Protein AF-A0A0G2J2A4-F1 (afdb_monomer)

Secondary structure (DSSP, 8-state):
-----------------HHHHHHHHHEE----GGGGSSS--HHHHHHHHHHH--STTPEEPTT-EEEEES-GGG-EEEEESS-EEHHHHHHHHHHHHHTT-SS-EEETTEEEE-

Organism: NCBI:txid73230

Sequence (114 aa):
MKLSAVLPLTFALFAASPSAAYDTATRNCWGGGNCQLGGCQLKTLEIEVYKKGGNIFSKQKAGTQLACCGRGKKRLCAYTDRVMTTVEINGSLGALRERGCRRCGHYDGLTIKA

pLDDT: mean 82.68, std 17.59, range [39.72, 97.19]

Nearest PDB structures (foldseek):
 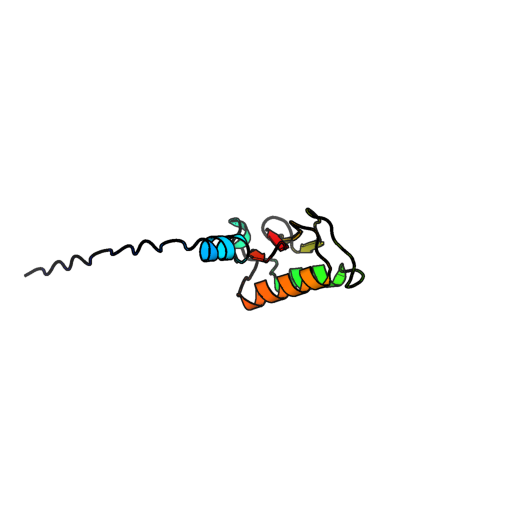 1a6x-assembly1_A  TM=5.740E-01  e=4.525E+00  Escherichia coli BL21(DE3)

InterPro domains:
  IPR011329 Killer toxin Kp4/SMK [SSF55221] (28-106)

Solvent-accessible surface area (backbone atoms only — not comparable to full-atom values): 6369 Å² total; per-residue (Å²): 138,86,85,82,81,80,77,82,83,76,77,74,78,73,78,74,47,70,67,54,52,46,42,57,69,39,51,37,57,56,66,62,77,43,40,78,50,74,68,48,36,35,74,59,38,49,54,45,32,57,74,63,49,69,59,60,78,45,71,45,52,52,70,38,73,65,32,67,33,66,60,77,74,24,21,30,36,36,32,26,69,37,74,39,33,42,54,57,50,51,51,34,53,48,51,42,48,76,75,62,32,58,45,17,20,29,31,84,45,40,38,29,49,79

Foldseek 3Di:
DDDDPPDDPPPPPPPCDVVNVCCPVAWWLDADPLLVDDADWLVNFLVQLVVQQDPQADKDAAQDWRGWDDDDSRIKTKGFRHTDGNVRQNVQSVSCVVVVRTAFTHHRRIGMYD

Radius of gyration: 18.6 Å; Cα contacts (8 Å, |Δi|>4): 201; chains: 1; bounding box: 50×57×35 Å

Mean predicted aligned error: 9.75 Å

Structure (mmCIF, N/CA/C/O backbone):
data_AF-A0A0G2J2A4-F1
#
_entry.id   AF-A0A0G2J2A4-F1
#
loop_
_atom_site.group_PDB
_atom_site.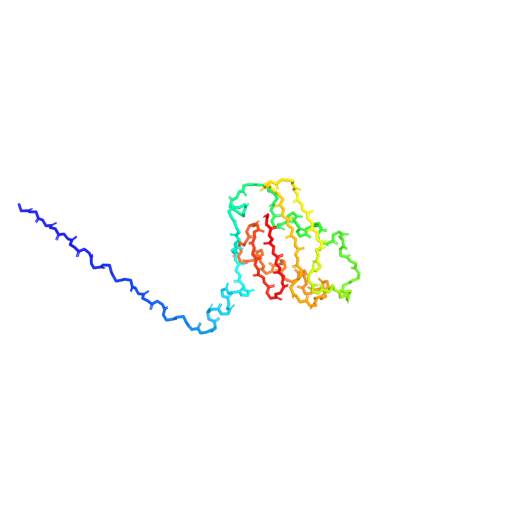id
_atom_site.type_symbol
_atom_site.label_atom_id
_atom_site.label_alt_id
_atom_site.label_comp_id
_atom_site.label_asym_id
_atom_site.label_entity_id
_atom_site.label_seq_id
_atom_site.pdbx_PDB_ins_code
_atom_site.Cartn_x
_atom_site.Cartn_y
_atom_site.Cartn_z
_atom_site.occupancy
_atom_site.B_iso_or_equiv
_atom_site.auth_seq_id
_atom_site.auth_comp_id
_atom_site.auth_asym_id
_atom_site.auth_atom_id
_atom_site.pdbx_PDB_model_num
ATOM 1 N N . MET A 1 1 ? -38.008 -40.565 -19.376 1.00 39.72 1 MET A N 1
ATOM 2 C CA . MET A 1 1 ? -36.642 -40.491 -19.937 1.00 39.72 1 MET A CA 1
ATOM 3 C C . MET A 1 1 ? -35.915 -39.354 -19.229 1.00 39.72 1 MET A C 1
ATOM 5 O O . MET A 1 1 ? -36.332 -38.215 -19.372 1.00 39.72 1 MET A O 1
ATOM 9 N N . LYS A 1 2 ? -34.943 -39.658 -18.360 1.00 42.69 2 LYS A N 1
ATOM 10 C CA . LYS A 1 2 ? -34.159 -38.657 -17.615 1.00 42.69 2 LYS A CA 1
ATOM 11 C C . LYS A 1 2 ? -32.826 -38.462 -18.342 1.00 42.69 2 LYS A C 1
ATOM 13 O O . LYS A 1 2 ? -32.016 -39.380 -18.369 1.00 42.69 2 LYS A O 1
ATOM 18 N N . LEU A 1 3 ? -32.639 -37.297 -18.955 1.00 47.28 3 LEU A N 1
ATOM 19 C CA . LEU A 1 3 ? -31.373 -36.864 -19.547 1.00 47.28 3 LEU A CA 1
ATOM 20 C C . LEU A 1 3 ? -30.492 -36.299 -18.428 1.00 47.28 3 LEU A C 1
ATOM 22 O O . LEU A 1 3 ? -30.639 -35.145 -18.034 1.00 47.28 3 LEU A O 1
ATOM 26 N N . SER A 1 4 ? -29.604 -37.130 -17.889 1.00 46.66 4 SER A N 1
ATOM 27 C CA . SER A 1 4 ? -28.520 -36.658 -17.027 1.00 46.66 4 SER A CA 1
ATOM 28 C C . SER A 1 4 ? -27.431 -36.051 -17.908 1.00 46.66 4 SER A C 1
ATOM 30 O O . SER A 1 4 ? -26.620 -36.769 -18.487 1.00 46.66 4 SER A O 1
ATOM 32 N N . ALA A 1 5 ? -27.424 -34.725 -18.026 1.00 53.75 5 ALA A N 1
ATOM 33 C CA . ALA A 1 5 ? -26.311 -33.985 -18.604 1.00 53.75 5 ALA A CA 1
ATOM 34 C C . ALA A 1 5 ? -25.187 -33.895 -17.562 1.00 53.75 5 ALA A C 1
ATOM 36 O O . ALA A 1 5 ? -25.229 -33.074 -16.648 1.00 53.75 5 ALA A O 1
ATOM 37 N N . VAL A 1 6 ? -24.190 -34.770 -17.676 1.00 55.19 6 VAL A N 1
ATOM 38 C CA . VAL A 1 6 ? -22.929 -34.630 -16.943 1.00 55.19 6 VAL A CA 1
ATOM 39 C C . VAL A 1 6 ? -22.095 -33.606 -17.711 1.00 55.19 6 VAL A C 1
ATOM 41 O O . VAL A 1 6 ? -21.506 -33.935 -18.738 1.00 55.19 6 VAL A O 1
ATOM 44 N N . LEU A 1 7 ? -22.094 -32.345 -17.266 1.00 52.00 7 LEU A N 1
ATOM 45 C CA . LEU A 1 7 ? -21.164 -31.353 -17.807 1.00 52.00 7 LEU A CA 1
ATOM 46 C C . LEU A 1 7 ? -19.731 -31.735 -17.398 1.00 52.00 7 LEU A C 1
ATOM 48 O O . LEU A 1 7 ? -19.476 -31.913 -16.203 1.00 52.00 7 LEU A O 1
ATOM 52 N N . PRO A 1 8 ? -18.779 -31.823 -18.341 1.00 48.50 8 PRO A N 1
ATOM 53 C CA . PRO A 1 8 ? -17.380 -31.994 -17.999 1.00 48.50 8 PRO A CA 1
ATOM 54 C C . PRO A 1 8 ? -16.855 -30.701 -17.361 1.00 48.50 8 PRO A C 1
ATOM 56 O O . PRO A 1 8 ? -16.773 -29.651 -17.997 1.00 48.50 8 PRO A O 1
ATOM 59 N N . LEU A 1 9 ? -16.487 -30.793 -16.082 1.00 51.00 9 LEU A N 1
ATOM 60 C CA . LEU A 1 9 ? -15.650 -29.828 -15.371 1.00 51.00 9 LEU A CA 1
ATOM 61 C C . LEU A 1 9 ? -14.247 -29.841 -15.990 1.00 51.00 9 LEU A C 1
ATOM 63 O O . LEU A 1 9 ? -13.328 -30.474 -15.474 1.00 51.00 9 LEU A O 1
ATOM 67 N N . THR A 1 10 ? -14.054 -29.145 -17.107 1.00 55.62 10 THR A N 1
ATOM 68 C CA . THR A 1 10 ? -12.705 -28.817 -17.570 1.00 55.62 10 THR A CA 1
ATOM 69 C C . THR A 1 10 ? -12.179 -27.676 -16.706 1.00 55.62 10 THR A C 1
ATOM 71 O O . THR A 1 10 ? -12.323 -26.500 -17.039 1.00 55.62 10 THR A O 1
ATOM 74 N N . PHE A 1 11 ? -11.581 -28.030 -15.567 1.00 46.25 11 PHE A N 1
ATOM 75 C CA . PHE A 1 11 ? -10.615 -27.172 -14.890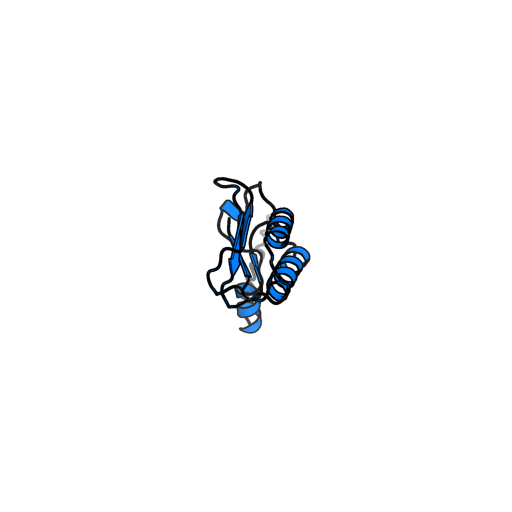 1.00 46.25 11 PHE A CA 1
ATOM 76 C C . PHE A 1 11 ? -9.443 -26.975 -15.852 1.00 46.25 11 PHE A C 1
ATOM 78 O O . PHE A 1 11 ? -8.530 -27.796 -15.927 1.00 46.25 11 PHE A O 1
ATOM 85 N N . ALA A 1 12 ? -9.493 -25.901 -16.635 1.00 50.84 12 ALA A N 1
ATOM 86 C CA . ALA A 1 12 ? -8.323 -25.416 -17.337 1.00 50.84 12 ALA A CA 1
ATOM 87 C C . ALA A 1 12 ? -7.287 -25.036 -16.269 1.00 50.84 12 ALA A C 1
ATOM 89 O O . ALA A 1 12 ? -7.421 -24.012 -15.596 1.00 50.84 12 ALA A O 1
ATOM 90 N N . LEU A 1 13 ? -6.280 -25.893 -16.074 1.00 43.72 13 LEU A N 1
ATOM 91 C CA . LEU A 1 13 ? -5.047 -25.506 -15.405 1.00 43.72 13 LEU A CA 1
ATOM 92 C C . LEU A 1 13 ? -4.445 -24.369 -16.231 1.00 43.72 13 LEU A C 1
ATOM 94 O O . LEU A 1 13 ? -3.845 -24.595 -17.280 1.00 43.72 13 LEU A O 1
ATOM 98 N N . PHE A 1 14 ? -4.628 -23.137 -15.763 1.00 53.59 14 PHE A N 1
ATOM 99 C CA . PHE A 1 14 ? -3.840 -22.014 -16.236 1.00 53.59 14 PHE A CA 1
ATOM 100 C C . PHE A 1 14 ? -2.384 -22.321 -15.894 1.00 53.59 14 PHE A C 1
ATOM 102 O O . PHE A 1 14 ? -1.986 -22.285 -14.730 1.00 53.59 14 PHE A O 1
ATOM 109 N N . ALA A 1 15 ? -1.600 -22.657 -16.917 1.00 45.19 15 ALA A N 1
ATOM 110 C CA . ALA A 1 15 ? -0.154 -22.627 -16.838 1.00 45.19 15 ALA A CA 1
ATOM 111 C C . ALA A 1 15 ? 0.236 -21.224 -16.355 1.00 45.19 15 ALA A C 1
ATOM 113 O O . ALA A 1 15 ? 0.066 -20.236 -17.069 1.00 45.19 15 ALA A O 1
ATOM 114 N N . ALA A 1 16 ? 0.669 -21.129 -15.098 1.00 47.22 16 ALA A N 1
ATOM 115 C CA . ALA A 1 16 ? 1.141 -19.892 -14.512 1.00 47.22 16 ALA A CA 1
ATOM 116 C C . ALA A 1 16 ? 2.447 -19.517 -15.215 1.00 47.22 16 ALA A C 1
ATOM 118 O O . ALA A 1 16 ? 3.527 -19.966 -14.837 1.00 47.22 16 ALA A O 1
ATOM 119 N N . SER A 1 17 ? 2.347 -18.708 -16.268 1.00 46.50 17 SER A N 1
ATOM 120 C CA . SER A 1 17 ? 3.498 -18.007 -16.820 1.00 46.50 17 SER A CA 1
ATOM 121 C C . SER A 1 17 ? 4.195 -17.285 -15.658 1.00 46.50 17 SER A C 1
ATOM 123 O O . SER A 1 17 ? 3.510 -16.621 -14.874 1.00 46.50 17 SER A O 1
ATOM 125 N N . PRO A 1 18 ? 5.526 -17.372 -15.504 1.00 52.78 18 PRO A N 1
ATOM 126 C CA . PRO A 1 18 ? 6.235 -16.722 -14.397 1.00 52.78 18 PRO A CA 1
ATOM 127 C C . PRO A 1 18 ? 5.987 -15.205 -14.359 1.00 52.78 18 PRO A C 1
ATOM 129 O O . PRO A 1 18 ? 5.980 -14.595 -13.293 1.00 52.78 18 PRO A O 1
ATOM 132 N N . SER A 1 19 ? 5.681 -14.609 -15.513 1.00 48.53 19 SER A N 1
ATOM 133 C CA . SER A 1 19 ? 5.217 -13.230 -15.666 1.00 48.53 19 SER A CA 1
ATOM 134 C C . SER A 1 19 ? 3.840 -12.963 -15.046 1.00 48.53 19 SER A C 1
ATOM 136 O O . SER A 1 19 ? 3.653 -11.917 -14.435 1.00 48.53 1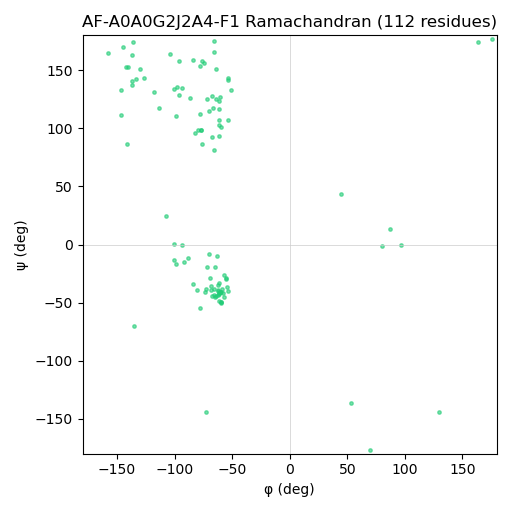9 SER A O 1
ATOM 138 N N . ALA A 1 20 ? 2.893 -13.899 -15.142 1.00 51.31 20 ALA A N 1
ATOM 139 C CA . ALA A 1 20 ? 1.585 -13.790 -14.495 1.00 51.31 20 ALA A CA 1
ATOM 140 C C . ALA A 1 20 ? 1.693 -13.985 -12.975 1.00 51.31 20 ALA A C 1
ATOM 142 O O . ALA A 1 20 ? 1.047 -13.263 -12.224 1.00 51.31 20 ALA A O 1
ATOM 143 N N . ALA A 1 21 ? 2.553 -14.901 -12.512 1.00 54.09 21 ALA A N 1
ATOM 144 C CA . ALA A 1 21 ? 2.826 -15.087 -11.086 1.00 54.09 21 ALA A CA 1
ATOM 145 C C . ALA A 1 21 ? 3.486 -13.841 -10.469 1.00 54.09 21 ALA A C 1
ATOM 147 O O . ALA A 1 21 ? 3.044 -13.375 -9.421 1.00 54.09 21 ALA A O 1
ATOM 148 N N . TYR A 1 22 ? 4.477 -13.255 -11.153 1.00 53.97 22 TYR A N 1
ATOM 149 C CA . TYR A 1 22 ? 5.077 -11.983 -10.755 1.00 53.97 22 TYR A CA 1
ATOM 150 C C . TYR A 1 22 ? 4.036 -10.862 -10.731 1.00 53.97 22 TYR A C 1
ATOM 152 O O . TYR A 1 22 ? 3.897 -10.227 -9.696 1.00 53.97 22 TYR A O 1
ATOM 160 N N . ASP A 1 23 ? 3.243 -10.679 -11.796 1.00 61.28 23 ASP A N 1
ATOM 161 C CA . ASP A 1 23 ? 2.198 -9.643 -11.840 1.00 61.28 23 ASP A CA 1
ATOM 162 C C . ASP A 1 23 ? 1.152 -9.844 -10.732 1.00 61.28 23 ASP A C 1
ATOM 164 O O . ASP A 1 23 ? 0.783 -8.896 -10.052 1.00 61.28 23 ASP A O 1
ATOM 168 N N . THR A 1 24 ? 0.730 -11.080 -10.446 1.00 62.28 24 THR A N 1
ATOM 169 C CA . THR A 1 24 ? -0.183 -11.345 -9.318 1.00 62.28 24 THR A CA 1
ATOM 170 C C . THR A 1 24 ? 0.462 -11.146 -7.948 1.00 62.28 24 THR A C 1
ATOM 172 O O . THR A 1 24 ? -0.235 -10.778 -7.007 1.00 62.28 24 THR A O 1
ATOM 175 N N . ALA A 1 25 ? 1.772 -11.344 -7.803 1.00 69.50 25 ALA A N 1
ATOM 176 C CA . ALA A 1 25 ? 2.473 -11.131 -6.540 1.00 69.50 25 ALA A CA 1
ATOM 177 C C . ALA A 1 25 ? 2.784 -9.647 -6.297 1.00 69.50 25 ALA A C 1
ATOM 179 O O . ALA A 1 25 ? 2.649 -9.174 -5.168 1.00 69.50 25 ALA A O 1
ATOM 180 N N . THR A 1 26 ? 3.156 -8.909 -7.346 1.00 76.62 26 THR A N 1
ATOM 181 C CA . THR A 1 26 ? 3.608 -7.515 -7.263 1.00 76.62 26 THR A CA 1
ATOM 182 C C . THR A 1 26 ? 2.522 -6.491 -7.588 1.00 76.62 26 THR A C 1
ATOM 184 O O . THR A 1 26 ? 2.679 -5.330 -7.221 1.00 76.62 26 THR A O 1
ATOM 187 N N . ARG A 1 27 ? 1.416 -6.889 -8.234 1.00 90.44 27 ARG A N 1
ATOM 188 C CA . ARG A 1 27 ? 0.320 -6.006 -8.670 1.00 90.44 27 ARG A CA 1
ATOM 189 C C . ARG A 1 27 ? -1.046 -6.665 -8.487 1.00 90.44 27 ARG A C 1
ATOM 191 O O . ARG A 1 27 ? -1.629 -7.262 -9.391 1.00 90.44 27 ARG A O 1
ATOM 198 N N . ASN A 1 28 ? -1.608 -6.521 -7.297 1.00 91.81 28 ASN A N 1
ATOM 199 C CA . ASN A 1 28 ? -2.875 -7.152 -6.933 1.00 91.81 28 ASN A CA 1
ATOM 200 C C . ASN A 1 28 ? -3.716 -6.279 -5.998 1.00 91.81 28 ASN A C 1
ATOM 202 O O . ASN A 1 28 ? -3.246 -5.287 -5.449 1.00 91.81 28 ASN A O 1
ATOM 206 N N . CYS A 1 29 ? -4.965 -6.698 -5.791 1.00 92.75 29 CYS A N 1
ATOM 207 C CA . CYS A 1 29 ? -5.874 -6.129 -4.793 1.00 92.75 29 CYS A CA 1
ATOM 208 C C . CYS A 1 29 ? -6.086 -7.076 -3.597 1.00 92.75 29 CYS A C 1
ATOM 210 O O . CYS A 1 29 ? -7.148 -7.068 -2.970 1.00 92.75 29 CYS A O 1
ATOM 212 N N . TRP A 1 30 ? -5.126 -7.966 -3.330 1.00 89.88 30 TRP A N 1
ATOM 213 C CA . TRP A 1 30 ? -5.254 -8.988 -2.296 1.00 89.88 30 TRP A CA 1
ATOM 214 C C . TRP A 1 30 ? -4.888 -8.450 -0.910 1.00 89.88 30 TRP A C 1
ATOM 216 O O . TRP A 1 30 ? -4.198 -7.445 -0.749 1.00 89.88 30 TRP A O 1
ATOM 226 N N . GLY A 1 31 ? -5.384 -9.136 0.116 1.00 86.31 31 GLY A N 1
ATOM 227 C CA . GLY A 1 31 ? -5.096 -8.844 1.514 1.00 86.31 31 GLY A CA 1
ATOM 228 C C . GLY A 1 31 ? -5.900 -9.746 2.450 1.00 86.31 31 GLY A C 1
ATOM 229 O O . GLY A 1 31 ? -6.704 -10.559 1.998 1.00 86.31 31 GLY A O 1
ATOM 230 N N . GLY A 1 32 ? -5.667 -9.622 3.758 1.00 85.25 32 GLY A N 1
ATOM 231 C CA . GLY A 1 32 ? -6.357 -10.436 4.766 1.00 85.25 32 GLY A CA 1
ATOM 232 C C . GLY A 1 32 ? -7.864 -10.160 4.852 1.00 85.25 32 GLY A C 1
ATOM 233 O O . GLY A 1 32 ? -8.377 -9.229 4.236 1.00 85.25 32 GLY A O 1
ATOM 234 N N . GLY A 1 33 ? -8.588 -10.922 5.679 1.00 85.06 33 GLY A N 1
ATOM 235 C CA . GLY A 1 33 ? -10.054 -10.814 5.794 1.00 85.06 33 GLY A CA 1
ATOM 236 C C . GLY A 1 33 ? -10.575 -9.403 6.121 1.00 85.06 33 GLY A C 1
ATOM 237 O O . GLY A 1 33 ? -11.637 -9.007 5.646 1.00 85.06 33 GLY A O 1
ATOM 238 N N . ASN A 1 34 ? -9.796 -8.581 6.834 1.00 87.38 34 ASN A N 1
ATOM 239 C CA . ASN A 1 34 ? -10.158 -7.185 7.120 1.00 87.38 34 ASN A CA 1
ATOM 240 C C . ASN A 1 34 ? -10.228 -6.294 5.862 1.00 87.38 34 ASN A C 1
ATOM 242 O O . ASN A 1 34 ? -10.878 -5.249 5.875 1.00 87.38 34 ASN A O 1
ATOM 246 N N . CYS A 1 35 ? -9.605 -6.707 4.757 1.00 88.31 35 CYS A N 1
ATOM 247 C CA . CYS A 1 35 ? -9.657 -6.015 3.471 1.00 88.31 35 CYS A CA 1
ATOM 248 C C . CYS A 1 35 ? -11.017 -6.138 2.775 1.00 88.31 35 CYS A C 1
ATOM 250 O O . CYS A 1 35 ? -11.330 -5.321 1.913 1.00 88.31 35 CYS A O 1
ATOM 252 N N . GLN A 1 36 ? -11.826 -7.128 3.163 1.00 84.94 36 GLN A N 1
ATOM 253 C CA . GLN A 1 36 ? -13.189 -7.326 2.664 1.00 84.94 36 GLN A CA 1
ATOM 254 C C . GLN A 1 36 ? -14.228 -6.545 3.485 1.00 84.94 36 GLN A C 1
ATOM 256 O O . GLN A 1 36 ? -15.379 -6.413 3.074 1.00 84.94 36 GLN A O 1
ATOM 261 N N . LEU A 1 37 ? -13.837 -6.001 4.642 1.00 81.44 37 LEU A N 1
ATOM 262 C CA . LEU A 1 37 ? -14.733 -5.246 5.512 1.00 81.44 37 LEU A CA 1
ATOM 263 C C . LEU A 1 37 ? -14.956 -3.816 4.990 1.00 81.44 37 LEU A C 1
ATOM 265 O O . LEU A 1 37 ? -14.095 -3.210 4.351 1.00 81.44 37 LEU A O 1
ATOM 269 N N . GLY A 1 38 ? -16.102 -3.214 5.320 1.00 80.38 38 GLY A N 1
ATOM 270 C CA . GLY A 1 38 ? -16.341 -1.776 5.116 1.00 80.38 38 GLY A CA 1
ATOM 271 C C . GLY A 1 38 ? -15.440 -0.896 6.000 1.00 80.38 38 GLY A C 1
ATOM 272 O O . GLY A 1 38 ? -14.808 -1.380 6.940 1.00 80.38 38 GLY A O 1
ATOM 273 N N . GLY A 1 39 ? -15.331 0.407 5.719 1.00 87.81 39 GLY A N 1
ATOM 274 C CA . GLY A 1 39 ? -14.459 1.325 6.474 1.00 87.81 39 GLY A CA 1
ATOM 275 C C . GLY A 1 39 ? -13.543 2.165 5.592 1.00 87.81 39 GLY A C 1
ATOM 276 O O . GLY A 1 39 ? -13.975 2.581 4.516 1.00 87.81 39 GLY A O 1
ATOM 277 N N . CYS A 1 40 ? -12.312 2.435 6.055 1.00 92.88 40 CYS A N 1
ATOM 278 C CA . CYS A 1 40 ? -11.40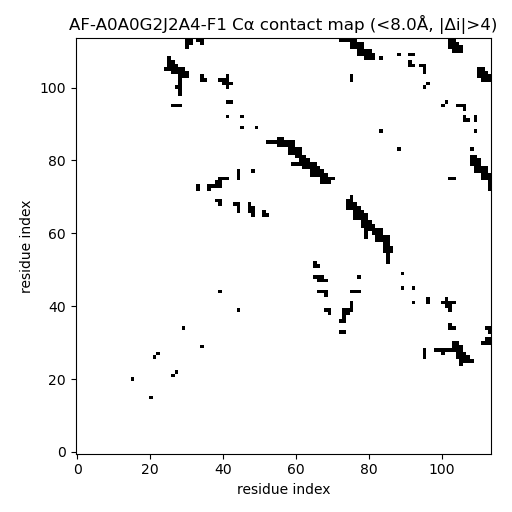3 3.288 5.297 1.00 92.88 40 CYS A CA 1
ATOM 279 C C . CYS A 1 40 ? -11.104 2.684 3.920 1.00 92.88 40 CYS A C 1
ATOM 281 O O . CYS A 1 40 ? -10.715 1.521 3.816 1.00 92.88 40 CYS A O 1
ATOM 283 N N . GLN A 1 41 ? -11.313 3.491 2.883 1.00 94.00 41 GLN A N 1
ATOM 284 C CA . GLN A 1 41 ? -11.070 3.125 1.494 1.00 94.00 41 GLN A CA 1
ATOM 285 C C . GLN A 1 41 ? -9.690 3.610 1.053 1.00 94.00 41 GLN A C 1
ATOM 287 O O . GLN A 1 41 ? -9.168 4.591 1.589 1.00 94.00 41 GLN A O 1
ATOM 292 N N . LEU A 1 42 ? -9.148 2.979 0.013 1.00 94.31 42 LEU A N 1
ATOM 293 C CA . LEU A 1 42 ? -7.862 3.338 -0.581 1.00 94.31 42 LEU A CA 1
ATOM 294 C C . LEU A 1 42 ? -7.801 4.823 -0.971 1.00 94.31 42 LEU A C 1
ATOM 296 O O . LEU A 1 42 ? -6.815 5.489 -0.685 1.00 94.31 42 LEU A O 1
ATOM 300 N N . LYS A 1 43 ? -8.891 5.377 -1.520 1.00 92.88 43 LYS A N 1
ATOM 301 C CA . LYS A 1 43 ? -9.003 6.811 -1.847 1.00 92.88 43 LYS A CA 1
ATOM 302 C C . LYS A 1 43 ? -8.812 7.722 -0.628 1.00 92.88 43 LYS A C 1
ATOM 304 O O . LYS A 1 43 ? -8.223 8.790 -0.739 1.00 92.88 43 LYS A O 1
ATOM 309 N N . THR A 1 44 ? -9.317 7.325 0.538 1.00 94.25 44 THR A N 1
ATOM 310 C CA . THR A 1 44 ? -9.127 8.091 1.778 1.00 94.25 44 THR A CA 1
ATOM 311 C C . THR A 1 44 ? -7.697 7.953 2.289 1.00 94.25 44 THR A C 1
ATOM 313 O O . THR A 1 44 ? -7.111 8.940 2.721 1.00 94.25 44 THR A O 1
ATOM 316 N N . LEU A 1 45 ? -7.122 6.750 2.216 1.00 95.19 45 LEU A N 1
ATOM 317 C CA . LEU A 1 45 ? -5.728 6.517 2.588 1.00 95.19 45 LEU A CA 1
ATOM 318 C C . LEU A 1 45 ? -4.764 7.330 1.723 1.00 95.19 45 LEU A C 1
ATOM 320 O O . LEU A 1 45 ? -3.824 7.909 2.247 1.00 95.19 45 LEU A O 1
ATOM 324 N N . GLU A 1 46 ? -5.017 7.398 0.420 1.00 93.69 46 GLU A N 1
ATOM 325 C CA . GLU A 1 46 ? -4.226 8.176 -0.528 1.00 93.69 46 GLU A CA 1
ATOM 326 C C . GLU A 1 46 ? -4.165 9.658 -0.126 1.00 93.69 46 GLU A C 1
ATOM 328 O O . GLU A 1 46 ? -3.083 10.234 -0.069 1.00 93.69 46 GLU A O 1
ATOM 333 N N . ILE A 1 47 ? -5.300 10.253 0.257 1.00 92.12 47 ILE A N 1
ATOM 334 C CA . ILE A 1 47 ? -5.343 11.630 0.776 1.00 92.12 47 ILE A CA 1
ATOM 335 C C . ILE A 1 47 ? -4.449 11.777 2.018 1.00 92.12 47 ILE A C 1
ATOM 337 O O . ILE A 1 47 ? -3.734 12.768 2.153 1.00 92.12 47 ILE A O 1
ATOM 341 N N . GLU A 1 48 ? -4.468 10.801 2.925 1.00 93.81 48 GLU A N 1
ATOM 342 C CA . GLU A 1 48 ? -3.626 10.819 4.127 1.00 93.81 48 GLU A CA 1
ATOM 343 C C . GLU A 1 48 ? -2.135 10.645 3.808 1.00 93.81 48 GLU A C 1
ATOM 345 O O . GLU A 1 48 ? -1.298 11.276 4.455 1.00 93.81 48 GLU A O 1
ATOM 350 N N . VAL A 1 49 ? -1.791 9.840 2.798 1.00 93.06 49 VAL A N 1
ATOM 351 C CA . VAL A 1 49 ? -0.413 9.722 2.303 1.00 93.06 49 VAL A CA 1
ATOM 352 C C . VAL A 1 49 ? 0.042 11.042 1.689 1.00 93.06 49 VAL A C 1
ATOM 354 O O . VAL A 1 49 ? 1.120 11.506 2.042 1.00 93.06 49 VAL A O 1
ATOM 357 N N . TYR A 1 50 ? -0.779 11.703 0.867 1.00 89.25 50 TYR A N 1
ATOM 358 C CA . TYR A 1 50 ? -0.429 13.003 0.283 1.00 89.25 50 TYR A CA 1
ATOM 359 C C . TYR A 1 50 ? -0.216 14.090 1.337 1.00 89.25 50 TYR A C 1
ATOM 361 O O . TYR A 1 50 ? 0.750 14.837 1.247 1.00 89.25 50 TYR A O 1
ATOM 369 N N . LYS A 1 51 ? -1.073 14.162 2.364 1.00 86.88 51 LYS A N 1
ATOM 370 C CA . LYS A 1 51 ? -0.923 15.141 3.457 1.00 86.88 51 LYS A CA 1
ATOM 371 C C . LYS A 1 51 ? 0.376 14.966 4.242 1.00 86.88 51 LYS A C 1
ATOM 373 O O . LYS A 1 51 ? 0.906 15.937 4.770 1.00 86.88 51 LYS A O 1
ATOM 378 N N . LYS A 1 52 ? 0.843 13.722 4.378 1.00 82.75 52 LYS A N 1
ATOM 379 C CA . LYS A 1 52 ? 2.087 13.382 5.084 1.00 82.75 52 LYS A CA 1
ATOM 380 C C . LYS A 1 52 ? 3.303 13.335 4.165 1.00 82.75 52 LYS A C 1
ATOM 382 O O . LYS A 1 52 ? 4.430 13.308 4.658 1.00 82.75 52 LYS A O 1
ATOM 387 N N . GLY A 1 53 ? 3.078 13.293 2.856 1.00 72.06 53 GLY A N 1
ATOM 388 C CA . GLY A 1 53 ? 4.110 13.299 1.837 1.00 72.06 53 GLY A CA 1
ATOM 389 C C . GLY A 1 53 ? 4.901 14.592 1.935 1.00 72.06 53 GLY A C 1
ATOM 390 O O . GLY A 1 53 ? 4.355 15.677 1.768 1.00 72.06 53 GLY A O 1
ATOM 391 N N . GLY A 1 54 ? 6.188 14.466 2.253 1.00 70.62 54 GLY A N 1
ATOM 392 C CA . GLY A 1 54 ? 7.126 15.582 2.211 1.00 70.62 54 GLY A CA 1
ATOM 393 C C . GLY A 1 54 ? 7.466 15.966 0.770 1.00 70.62 54 GLY A C 1
ATOM 394 O O . GLY A 1 54 ? 6.648 15.864 -0.142 1.00 70.62 54 GLY A O 1
ATOM 395 N N . ASN A 1 55 ? 8.713 16.372 0.541 1.00 83.75 55 ASN A N 1
ATOM 396 C CA . ASN A 1 55 ? 9.202 16.666 -0.804 1.00 83.75 55 ASN A CA 1
ATOM 397 C C . ASN A 1 55 ? 8.961 15.464 -1.750 1.00 83.75 55 ASN A C 1
ATOM 399 O O . ASN A 1 55 ? 9.112 14.300 -1.365 1.00 83.75 55 ASN A O 1
ATOM 403 N N . ILE A 1 56 ? 8.591 15.741 -3.002 1.00 82.38 56 ILE A N 1
ATOM 404 C CA . ILE A 1 56 ? 8.322 14.733 -4.037 1.00 82.38 56 ILE A CA 1
ATOM 405 C C . ILE A 1 56 ? 9.512 13.776 -4.261 1.00 82.38 56 ILE A C 1
ATOM 407 O O . ILE A 1 56 ? 9.316 12.602 -4.574 1.00 82.38 56 ILE A O 1
ATOM 411 N N . PHE A 1 57 ? 10.742 14.239 -4.013 1.00 82.12 57 PHE A N 1
ATOM 412 C CA . PHE A 1 57 ? 11.964 13.434 -4.126 1.00 82.12 57 PHE A CA 1
ATOM 413 C C . PHE A 1 57 ? 12.404 12.772 -2.813 1.00 82.12 57 PHE A C 1
ATOM 415 O O . PHE A 1 57 ? 13.413 12.062 -2.788 1.00 82.12 57 PHE A O 1
ATOM 422 N N . SER A 1 58 ? 11.673 12.980 -1.712 1.00 87.62 58 SER A N 1
ATOM 423 C CA . SER A 1 58 ? 11.972 12.323 -0.441 1.00 87.62 58 SER A CA 1
ATOM 424 C C . SER A 1 58 ? 11.856 10.810 -0.597 1.00 87.62 58 SER A C 1
ATOM 426 O O . SER A 1 58 ? 10.816 10.283 -0.992 1.00 87.62 58 SER A O 1
ATOM 428 N N . LYS A 1 59 ? 12.944 10.112 -0.269 1.00 92.56 59 LYS A N 1
ATOM 429 C CA . LYS A 1 59 ? 13.003 8.652 -0.270 1.00 92.56 59 LYS A CA 1
ATOM 430 C C . LYS A 1 59 ? 12.528 8.116 1.075 1.00 92.56 59 LYS A C 1
ATOM 432 O O . LYS A 1 59 ? 13.072 8.475 2.117 1.00 92.56 59 LYS A O 1
ATOM 437 N N . GLN A 1 60 ? 11.550 7.228 1.032 1.00 92.62 60 GLN A N 1
ATOM 438 C CA . GLN A 1 60 ? 11.079 6.436 2.159 1.00 92.62 60 GLN A CA 1
ATOM 439 C C . GLN A 1 60 ? 11.819 5.099 2.149 1.00 92.62 60 GLN A C 1
ATOM 441 O O . GLN A 1 60 ? 11.995 4.492 1.092 1.00 92.62 60 GLN A O 1
ATOM 446 N N . LYS A 1 61 ? 12.309 4.659 3.311 1.00 94.88 61 LYS A N 1
ATOM 447 C CA . LYS A 1 61 ? 13.032 3.383 3.445 1.00 94.88 61 LYS A CA 1
ATOM 448 C C . LYS A 1 61 ? 12.055 2.211 3.373 1.00 94.88 61 LYS A C 1
ATOM 450 O O . LYS A 1 61 ? 10.901 2.374 3.749 1.00 94.88 61 LYS A O 1
ATOM 455 N N . ALA A 1 62 ? 12.535 1.027 3.002 1.00 95.00 62 ALA A N 1
ATOM 456 C CA . ALA A 1 62 ? 11.745 -0.196 3.139 1.00 95.00 62 ALA A CA 1
ATOM 457 C C . ALA A 1 62 ? 11.233 -0.370 4.585 1.00 95.00 62 ALA A C 1
ATOM 459 O O . ALA A 1 62 ? 11.923 -0.021 5.544 1.00 95.00 62 ALA A O 1
ATOM 460 N N . GLY A 1 63 ? 10.018 -0.888 4.733 1.00 93.81 63 GLY A N 1
ATOM 461 C CA . GLY A 1 63 ? 9.304 -1.035 6.000 1.00 93.81 63 GLY A CA 1
ATOM 462 C C . GLY A 1 63 ? 8.627 0.241 6.516 1.00 93.81 63 GLY A C 1
ATOM 463 O O . GLY A 1 63 ? 7.978 0.195 7.562 1.00 93.81 63 GLY A O 1
ATOM 464 N N . THR A 1 64 ? 8.740 1.383 5.827 1.00 95.44 64 THR A N 1
ATOM 465 C CA . THR A 1 64 ? 8.170 2.645 6.329 1.00 95.44 64 THR A CA 1
ATOM 466 C C . THR A 1 64 ? 6.650 2.635 6.233 1.00 95.44 64 THR A C 1
ATOM 468 O O . THR A 1 64 ? 6.101 2.465 5.143 1.00 95.44 64 THR A O 1
ATOM 471 N N . GLN A 1 65 ? 5.974 2.892 7.359 1.00 96.50 65 GLN A N 1
ATOM 472 C CA . GLN A 1 65 ? 4.542 3.188 7.395 1.00 96.50 65 GLN A CA 1
ATOM 473 C C . GLN A 1 65 ? 4.302 4.638 6.965 1.00 96.50 65 GLN A C 1
ATOM 475 O O . GLN A 1 65 ? 4.636 5.569 7.696 1.00 96.50 65 GLN A O 1
ATOM 480 N N . LEU A 1 66 ? 3.677 4.826 5.808 1.00 95.38 66 LEU A N 1
ATOM 481 C CA . LEU A 1 66 ? 3.465 6.145 5.212 1.00 95.38 66 LEU A CA 1
ATOM 482 C C . LEU A 1 66 ? 2.312 6.886 5.892 1.00 95.38 66 LEU A C 1
ATOM 484 O O . LEU A 1 66 ? 2.451 7.997 6.400 1.00 95.38 66 LEU A O 1
ATOM 488 N N . ALA A 1 67 ? 1.152 6.239 5.934 1.00 96.06 67 ALA A N 1
ATOM 489 C CA . ALA A 1 67 ? -0.038 6.763 6.577 1.00 96.06 67 ALA A CA 1
ATOM 490 C C . ALA A 1 67 ? -0.988 5.627 6.934 1.00 96.06 67 ALA A C 1
ATOM 492 O O . ALA A 1 67 ? -0.878 4.509 6.428 1.00 96.06 67 ALA A O 1
ATOM 493 N N . CYS A 1 68 ? -1.942 5.949 7.799 1.00 95.56 68 CYS A N 1
ATOM 494 C CA . CYS A 1 68 ? -3.050 5.076 8.125 1.00 95.56 68 CYS A CA 1
ATOM 495 C C . CYS A 1 68 ? -4.325 5.893 8.266 1.00 95.56 68 CYS A C 1
ATOM 497 O O . CYS A 1 68 ? -4.287 7.044 8.696 1.00 95.56 68 CYS A O 1
ATOM 499 N N . CYS A 1 69 ? -5.453 5.253 8.007 1.00 94.88 69 CYS A N 1
ATOM 500 C CA . CYS A 1 69 ? -6.781 5.809 8.201 1.00 94.88 69 CYS A CA 1
ATOM 501 C C . CYS A 1 69 ? -7.703 4.764 8.838 1.00 94.88 69 CYS A C 1
ATOM 503 O O . CYS A 1 69 ? -7.408 3.569 8.845 1.00 94.88 69 CYS A O 1
ATOM 505 N N . GLY A 1 70 ? -8.832 5.208 9.394 1.00 92.81 70 GLY A N 1
ATOM 506 C CA . GLY A 1 70 ? -9.748 4.331 10.127 1.00 92.81 70 GLY A CA 1
ATOM 507 C C . GLY A 1 70 ? -9.193 3.842 11.474 1.00 92.81 70 GLY A C 1
ATOM 508 O O . GLY A 1 70 ? -8.119 4.243 11.928 1.00 92.81 70 GLY A O 1
ATOM 509 N N . ARG A 1 71 ? -9.968 2.986 12.149 1.00 91.75 71 ARG A N 1
ATOM 510 C CA . ARG A 1 71 ? -9.668 2.448 13.488 1.00 91.75 71 ARG A CA 1
ATOM 511 C C . ARG A 1 71 ? -10.094 0.981 13.596 1.00 91.75 71 ARG A C 1
ATOM 513 O O . ARG A 1 71 ? -11.031 0.559 12.915 1.00 91.75 71 ARG A O 1
ATOM 520 N N . GLY A 1 72 ? -9.428 0.223 14.470 1.00 90.00 72 GLY A N 1
ATOM 521 C CA . GLY A 1 72 ? -9.719 -1.197 14.713 1.00 90.00 72 GLY A CA 1
ATOM 522 C C . GLY A 1 72 ? -9.714 -2.024 13.424 1.00 90.00 72 GLY A C 1
ATOM 523 O O . GLY A 1 72 ? -8.894 -1.788 12.546 1.00 90.00 72 GLY A O 1
ATOM 524 N N . LYS A 1 73 ? -10.696 -2.920 13.261 1.00 87.12 73 LYS A N 1
ATOM 525 C CA . LYS A 1 73 ? -10.864 -3.771 12.060 1.00 87.12 73 LYS A CA 1
ATOM 526 C C . LYS A 1 73 ? -11.137 -3.000 10.759 1.00 87.12 73 LYS A C 1
ATOM 528 O O . LYS A 1 73 ? -11.157 -3.585 9.684 1.00 87.12 73 LYS A O 1
ATOM 533 N N . LYS A 1 74 ? -11.403 -1.693 10.854 1.00 89.62 74 LYS A N 1
ATOM 534 C CA . LYS A 1 74 ? -11.631 -0.800 9.710 1.00 89.62 74 LYS A CA 1
ATOM 535 C C . LYS A 1 74 ? -10.397 0.035 9.367 1.00 89.62 74 LYS A C 1
ATOM 537 O O . LYS A 1 74 ? -10.497 0.863 8.456 1.00 89.62 74 LYS A O 1
ATOM 542 N N . ARG A 1 75 ? -9.292 -0.138 10.104 1.00 93.94 75 ARG A N 1
ATOM 543 C CA . ARG A 1 75 ? -8.016 0.526 9.841 1.00 93.94 75 ARG A CA 1
ATOM 544 C C . ARG A 1 75 ? -7.462 0.061 8.493 1.00 93.94 75 ARG A C 1
ATOM 546 O O . ARG A 1 75 ? -7.799 -1.010 8.002 1.00 93.94 75 ARG A O 1
ATOM 553 N N . LEU A 1 76 ? -6.704 0.937 7.857 1.00 95.56 76 LEU A N 1
ATOM 554 C CA . LEU A 1 76 ? -5.996 0.671 6.618 1.00 95.56 76 LEU A CA 1
ATOM 555 C C . LEU A 1 76 ? -4.706 1.482 6.653 1.00 95.56 76 LEU A C 1
ATOM 557 O O . LEU A 1 76 ? -4.744 2.659 7.015 1.00 95.56 76 LEU A O 1
ATOM 561 N N . CYS A 1 77 ? -3.586 0.859 6.319 1.00 96.25 77 CYS A N 1
ATOM 562 C CA . CYS A 1 77 ? -2.261 1.454 6.384 1.00 96.25 77 CYS A CA 1
ATOM 563 C C . CYS A 1 77 ? -1.475 1.167 5.106 1.00 96.25 77 CYS A C 1
ATOM 565 O O . CYS A 1 77 ? -1.557 0.070 4.551 1.00 96.25 77 CYS A O 1
ATOM 567 N N . ALA A 1 78 ? -0.697 2.157 4.675 1.00 97.19 78 ALA A N 1
ATOM 568 C CA . ALA A 1 78 ? 0.237 2.045 3.563 1.00 97.19 78 ALA A CA 1
ATOM 569 C C . ALA A 1 78 ? 1.661 1.841 4.087 1.00 97.19 78 ALA A C 1
ATOM 571 O O . ALA A 1 78 ? 2.111 2.576 4.972 1.00 97.19 78 ALA A O 1
ATOM 572 N N . TYR A 1 79 ? 2.367 0.882 3.500 1.00 96.88 79 TYR A N 1
ATOM 573 C CA . TYR A 1 79 ? 3.754 0.554 3.797 1.00 96.88 79 TYR A CA 1
ATOM 574 C C . TYR A 1 79 ? 4.566 0.475 2.511 1.00 96.88 79 TYR A C 1
ATOM 576 O O . TYR A 1 79 ? 4.046 0.129 1.452 1.00 96.88 79 TYR A O 1
ATOM 584 N N . THR A 1 80 ? 5.851 0.769 2.622 1.00 96.25 80 THR A N 1
ATOM 585 C CA . THR A 1 80 ? 6.832 0.539 1.558 1.00 96.25 80 THR A CA 1
ATOM 586 C C . THR A 1 80 ? 7.566 -0.769 1.828 1.00 96.25 80 THR A C 1
ATOM 588 O O . THR A 1 80 ? 7.984 -1.015 2.954 1.00 96.25 80 THR A O 1
ATOM 591 N N . ASP A 1 81 ? 7.753 -1.605 0.815 1.00 94.38 81 ASP A N 1
ATOM 592 C CA . ASP A 1 81 ? 8.518 -2.858 0.910 1.00 94.38 81 ASP A CA 1
ATOM 593 C C . ASP A 1 81 ? 9.937 -2.707 0.345 1.00 94.38 81 ASP A C 1
ATOM 595 O O . ASP A 1 81 ? 10.815 -3.529 0.593 1.00 94.38 81 ASP A O 1
ATOM 599 N N . ARG A 1 82 ? 10.182 -1.615 -0.385 1.00 94.25 82 ARG A N 1
ATOM 600 C CA . ARG A 1 82 ? 11.494 -1.201 -0.892 1.00 94.25 82 ARG A CA 1
ATOM 601 C C . ARG A 1 82 ? 11.692 0.294 -0.675 1.00 94.25 82 ARG A C 1
ATOM 603 O O . ARG A 1 82 ? 10.775 0.996 -0.262 1.00 94.25 82 ARG A O 1
ATOM 610 N N . VAL A 1 83 ? 12.889 0.793 -0.971 1.00 95.19 83 VAL A N 1
ATOM 611 C CA . VAL A 1 83 ? 13.107 2.243 -1.018 1.00 95.19 83 VAL A CA 1
ATOM 612 C C . VAL A 1 83 ? 12.258 2.831 -2.145 1.00 95.19 83 VAL A C 1
ATOM 614 O O . VAL A 1 83 ? 12.365 2.381 -3.286 1.00 95.19 83 VAL A O 1
ATOM 617 N N . MET A 1 84 ? 11.425 3.818 -1.818 1.00 94.44 84 MET A N 1
ATOM 618 C CA . MET A 1 84 ? 10.529 4.476 -2.772 1.00 94.44 84 MET A CA 1
ATOM 619 C C . MET A 1 84 ? 10.528 5.984 -2.560 1.00 94.44 84 MET A C 1
ATOM 621 O O . MET A 1 84 ? 10.536 6.469 -1.430 1.00 94.44 84 MET A O 1
ATOM 625 N N . THR A 1 85 ? 10.500 6.735 -3.649 1.00 94.44 85 THR A N 1
ATOM 626 C CA . THR A 1 85 ? 10.246 8.177 -3.630 1.00 94.44 85 THR A CA 1
ATOM 627 C C . THR A 1 85 ? 8.763 8.470 -3.416 1.00 94.44 85 THR A C 1
ATOM 629 O O . THR A 1 85 ? 7.902 7.647 -3.732 1.00 94.44 85 THR A O 1
ATOM 632 N N . THR A 1 86 ? 8.443 9.669 -2.929 1.00 92.06 86 THR A N 1
ATOM 633 C CA . THR A 1 86 ? 7.051 10.139 -2.835 1.00 92.06 86 THR A CA 1
ATOM 634 C C . THR A 1 86 ? 6.335 10.065 -4.194 1.00 92.06 86 THR A C 1
ATOM 636 O O . THR A 1 86 ? 5.172 9.678 -4.242 1.00 92.06 86 THR A O 1
ATOM 639 N N . VAL A 1 87 ? 7.022 10.349 -5.312 1.00 93.25 87 VAL A N 1
ATOM 640 C CA . VAL A 1 87 ? 6.456 10.189 -6.669 1.00 93.25 87 VAL A CA 1
ATOM 641 C C . VAL A 1 87 ? 6.084 8.734 -6.971 1.00 93.25 87 VAL A C 1
ATOM 643 O O . VAL A 1 87 ? 4.963 8.477 -7.403 1.00 93.25 87 VAL A O 1
ATOM 646 N N . GLU A 1 88 ? 6.982 7.778 -6.714 1.00 94.69 88 GLU A N 1
ATOM 647 C CA . GLU A 1 88 ? 6.696 6.349 -6.928 1.00 94.69 88 GLU A CA 1
ATOM 648 C C . GLU A 1 88 ? 5.539 5.860 -6.049 1.00 94.69 88 GLU A C 1
ATOM 650 O O . GLU A 1 88 ? 4.692 5.093 -6.508 1.00 94.69 88 GLU A O 1
ATOM 655 N N . ILE A 1 89 ? 5.484 6.319 -4.796 1.00 95.50 89 ILE A N 1
ATOM 656 C CA . ILE A 1 89 ? 4.400 6.007 -3.857 1.00 95.50 89 ILE A CA 1
ATOM 657 C C . ILE A 1 89 ? 3.058 6.484 -4.419 1.00 95.50 89 ILE A C 1
ATOM 659 O O . ILE A 1 89 ? 2.097 5.716 -4.465 1.00 95.50 89 ILE A O 1
ATOM 663 N N . ASN A 1 90 ? 3.002 7.732 -4.879 1.00 93.38 90 ASN A N 1
ATOM 664 C CA . ASN A 1 90 ? 1.785 8.337 -5.411 1.00 93.38 90 ASN A CA 1
ATOM 665 C C . ASN A 1 90 ? 1.332 7.650 -6.705 1.00 93.38 90 ASN A C 1
ATOM 667 O O . ASN A 1 90 ? 0.156 7.319 -6.847 1.00 93.38 90 ASN A O 1
ATOM 671 N N . GLY A 1 91 ? 2.271 7.356 -7.610 1.00 94.44 91 GLY A N 1
ATOM 672 C CA . GLY A 1 91 ? 1.989 6.587 -8.824 1.00 94.44 91 GLY A CA 1
ATOM 673 C C . GLY A 1 91 ? 1.452 5.187 -8.514 1.00 94.44 91 GLY A C 1
ATOM 674 O O . GLY A 1 91 ? 0.483 4.748 -9.127 1.00 94.44 91 GLY A O 1
ATOM 675 N N . SER A 1 92 ? 2.011 4.517 -7.504 1.00 95.62 92 SER A N 1
ATOM 676 C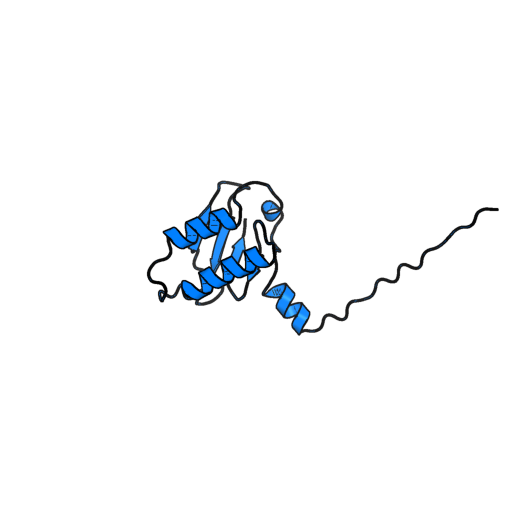 CA . SER A 1 92 ? 1.565 3.182 -7.081 1.00 95.62 92 SER A CA 1
ATOM 677 C C . SER A 1 92 ? 0.163 3.205 -6.455 1.00 95.62 92 SER A C 1
ATOM 679 O O . SER A 1 92 ? -0.650 2.322 -6.725 1.00 95.62 92 SER A O 1
ATOM 681 N N . LEU A 1 93 ? -0.162 4.233 -5.658 1.00 95.19 93 LEU A N 1
ATOM 682 C CA . LEU A 1 93 ? -1.519 4.448 -5.135 1.00 95.19 93 LEU A CA 1
ATOM 683 C C . LEU A 1 93 ? -2.533 4.691 -6.261 1.00 95.19 93 LEU A C 1
ATOM 685 O O . LEU A 1 93 ? -3.623 4.112 -6.235 1.00 95.19 93 LEU A O 1
ATOM 689 N N . GLY A 1 94 ? -2.164 5.508 -7.251 1.00 94.69 94 GLY A N 1
ATOM 690 C CA . GLY A 1 94 ? -2.969 5.755 -8.447 1.00 94.69 94 GLY A CA 1
ATOM 691 C C . GLY A 1 94 ? -3.237 4.470 -9.229 1.00 94.69 94 GLY A C 1
ATOM 692 O O . GLY A 1 94 ? -4.394 4.131 -9.475 1.00 94.69 94 GLY A O 1
ATOM 693 N N . ALA A 1 95 ? -2.193 3.687 -9.505 1.00 94.81 95 ALA A N 1
ATOM 694 C CA . ALA A 1 95 ? -2.309 2.432 -10.242 1.00 94.81 95 ALA A CA 1
ATOM 695 C C . ALA A 1 95 ? -3.192 1.394 -9.522 1.00 94.81 95 ALA A C 1
ATOM 697 O O . ALA A 1 95 ? -4.014 0.726 -10.152 1.00 94.81 95 ALA A O 1
ATOM 698 N N . LEU A 1 96 ? -3.096 1.288 -8.189 1.00 94.88 96 LEU A N 1
ATOM 699 C CA . LEU A 1 96 ? -3.998 0.435 -7.403 1.00 94.88 96 LEU A CA 1
ATOM 700 C C . LEU A 1 96 ? -5.464 0.859 -7.554 1.00 94.88 96 LEU A C 1
ATOM 702 O O . LEU A 1 96 ? -6.351 0.010 -7.671 1.00 94.88 96 LEU A O 1
ATOM 706 N N . ARG A 1 97 ? -5.736 2.167 -7.570 1.00 92.94 97 ARG A N 1
ATOM 707 C CA . ARG A 1 97 ? -7.092 2.682 -7.778 1.00 92.94 97 ARG A CA 1
ATOM 708 C C . ARG A 1 97 ? -7.605 2.415 -9.185 1.00 92.94 97 ARG A C 1
ATOM 710 O O . ARG A 1 97 ? -8.755 2.005 -9.323 1.00 92.94 97 ARG A O 1
ATOM 717 N N . GLU A 1 98 ? -6.779 2.635 -10.200 1.00 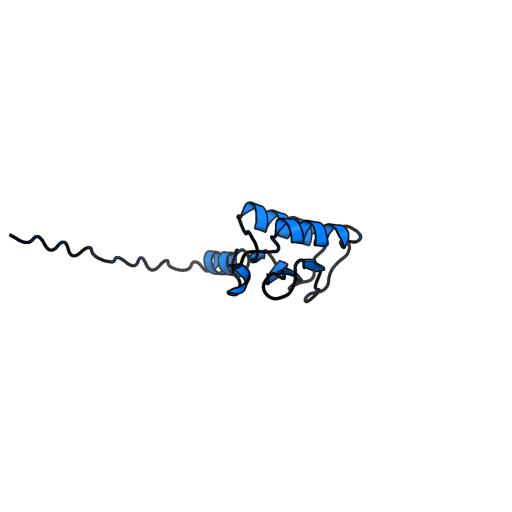93.19 98 GLU A N 1
ATOM 718 C CA . GLU A 1 98 ? -7.120 2.374 -11.604 1.00 93.19 98 GLU A CA 1
ATOM 719 C C . GLU A 1 98 ? -7.408 0.890 -11.851 1.00 93.19 98 GLU A C 1
ATOM 721 O O . GLU A 1 98 ? -8.345 0.554 -12.571 1.00 93.19 98 GLU A O 1
ATOM 726 N N . ARG A 1 99 ? -6.696 -0.009 -11.157 1.00 91.69 99 ARG A N 1
ATOM 727 C CA . ARG A 1 99 ? -6.968 -1.457 -11.166 1.00 91.69 99 ARG A CA 1
ATOM 728 C C . ARG A 1 99 ? -8.264 -1.845 -10.437 1.00 91.69 99 ARG A C 1
ATOM 730 O O . ARG A 1 99 ? -8.679 -2.999 -10.489 1.00 91.69 99 ARG A O 1
ATOM 737 N N . GLY A 1 100 ? -8.907 -0.909 -9.739 1.00 91.19 100 GLY A N 1
ATOM 738 C CA . GLY A 1 100 ? -10.147 -1.143 -8.999 1.00 91.19 100 GLY A CA 1
ATOM 739 C C . GLY A 1 100 ? -9.951 -1.653 -7.569 1.00 91.19 100 GLY A C 1
ATOM 740 O O . GLY A 1 100 ? -10.921 -2.089 -6.939 1.00 91.19 100 GLY A O 1
ATOM 741 N N . CYS A 1 101 ? -8.736 -1.581 -7.014 1.00 92.94 101 CYS A N 1
ATOM 742 C CA . CYS A 1 101 ? -8.504 -1.951 -5.622 1.00 92.94 101 CYS A CA 1
ATOM 743 C C . CYS A 1 101 ? -9.225 -0.965 -4.691 1.00 92.94 101 CYS A C 1
ATOM 745 O O . CYS A 1 101 ? -8.936 0.231 -4.657 1.00 92.94 101 CYS A O 1
ATOM 747 N N . ARG A 1 102 ? -10.186 -1.465 -3.906 1.00 92.12 102 ARG A N 1
ATOM 748 C CA . ARG A 1 102 ? -10.992 -0.612 -3.013 1.00 92.12 102 ARG A CA 1
ATOM 749 C C . ARG A 1 102 ? -10.323 -0.333 -1.672 1.00 92.12 102 ARG A C 1
ATOM 751 O O . ARG A 1 102 ? -10.504 0.745 -1.108 1.00 92.12 102 ARG A O 1
ATOM 758 N N . ARG A 1 103 ? -9.570 -1.302 -1.147 1.00 93.56 103 ARG A N 1
ATOM 759 C CA . ARG A 1 103 ? -8.981 -1.237 0.198 1.00 93.56 103 ARG A CA 1
ATOM 760 C C . ARG A 1 103 ? -7.534 -1.684 0.219 1.00 93.56 103 ARG A C 1
ATOM 762 O O . ARG A 1 103 ? -6.665 -0.854 0.425 1.00 93.56 103 ARG A O 1
ATOM 769 N N . CYS A 1 104 ? -7.293 -2.973 0.027 1.00 94.50 104 CYS A N 1
ATOM 770 C CA . CYS A 1 104 ? -5.957 -3.548 0.086 1.00 94.50 104 CYS A CA 1
ATOM 771 C C . CYS A 1 104 ? -5.429 -3.849 -1.305 1.00 94.50 104 CYS A C 1
ATOM 773 O O . CYS A 1 104 ? -6.182 -3.892 -2.280 1.00 94.50 104 CYS A O 1
ATOM 775 N N . GLY A 1 105 ? -4.127 -4.058 -1.360 1.00 94.69 105 GLY A N 1
ATOM 776 C CA . GLY A 1 105 ? -3.430 -4.410 -2.571 1.00 94.69 105 GLY A CA 1
ATOM 777 C C . GLY A 1 105 ? -1.946 -4.181 -2.417 1.00 94.69 105 GLY A C 1
ATOM 778 O O . GLY A 1 105 ? -1.472 -3.642 -1.412 1.00 94.69 105 GLY A O 1
ATOM 779 N N . HIS A 1 106 ? -1.226 -4.593 -3.437 1.00 95.62 106 HIS A N 1
ATOM 780 C CA . HIS A 1 106 ? 0.201 -4.400 -3.537 1.00 95.62 106 HIS A CA 1
ATOM 781 C C . HIS A 1 106 ? 0.527 -3.968 -4.965 1.00 95.62 106 HIS A C 1
ATOM 783 O O . HIS A 1 106 ? -0.085 -4.477 -5.904 1.00 95.62 106 HIS A O 1
ATOM 789 N N . TYR A 1 107 ? 1.413 -2.985 -5.113 1.00 95.38 107 TYR A N 1
ATOM 790 C CA . TYR A 1 107 ? 1.835 -2.459 -6.408 1.00 95.38 107 TYR A CA 1
ATOM 791 C C . TYR A 1 107 ? 3.295 -2.019 -6.364 1.00 95.38 107 TYR A C 1
ATOM 793 O O . TYR A 1 107 ? 3.626 -1.040 -5.697 1.00 95.38 107 TYR A O 1
ATOM 801 N N . ASP A 1 108 ? 4.160 -2.749 -7.071 1.00 90.31 108 ASP A N 1
ATOM 802 C CA . ASP A 1 108 ? 5.567 -2.417 -7.332 1.00 90.31 108 ASP A CA 1
ATOM 803 C C . ASP A 1 108 ? 6.340 -1.909 -6.093 1.00 90.31 108 ASP A C 1
ATOM 805 O O . ASP A 1 108 ? 7.131 -0.961 -6.158 1.00 90.31 108 ASP A O 1
ATOM 809 N N . GLY A 1 109 ? 6.142 -2.576 -4.949 1.00 92.69 109 GLY A N 1
ATOM 810 C CA . GLY A 1 109 ? 6.813 -2.273 -3.680 1.00 92.69 109 GLY A CA 1
ATOM 811 C C . GLY A 1 109 ? 6.025 -1.387 -2.711 1.00 92.69 109 GLY A C 1
ATOM 812 O O . GLY A 1 109 ? 6.520 -1.124 -1.616 1.00 92.69 109 GLY A O 1
ATOM 813 N N . LEU A 1 110 ? 4.817 -0.949 -3.070 1.00 96.19 110 LEU A N 1
ATOM 814 C CA . LEU A 1 110 ? 3.852 -0.358 -2.145 1.00 96.19 110 LEU A CA 1
ATOM 815 C C . LEU A 1 110 ? 2.859 -1.428 -1.687 1.00 96.19 110 LEU A C 1
ATOM 817 O O . LEU A 1 110 ? 2.211 -2.068 -2.510 1.00 96.19 110 LEU A O 1
ATOM 821 N N . THR A 1 111 ? 2.667 -1.557 -0.378 1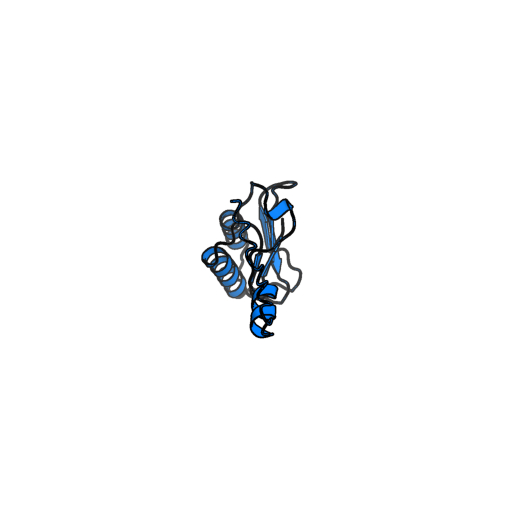.00 96.44 111 THR A N 1
ATOM 822 C CA . THR A 1 111 ? 1.712 -2.486 0.230 1.00 96.44 111 THR A CA 1
ATOM 823 C C . THR A 1 111 ? 0.640 -1.744 1.015 1.00 96.44 111 THR A C 1
ATOM 825 O O . THR A 1 111 ? 0.947 -0.935 1.890 1.00 96.44 111 THR A O 1
ATOM 828 N N . ILE A 1 112 ? -0.626 -2.097 0.787 1.00 96.31 112 ILE A N 1
ATOM 829 C CA . ILE A 1 112 ? -1.772 -1.610 1.555 1.00 96.31 112 ILE A CA 1
ATOM 830 C C . ILE A 1 112 ? -2.399 -2.762 2.345 1.00 96.31 112 ILE A C 1
ATOM 832 O O . ILE A 1 112 ? -2.903 -3.726 1.765 1.00 96.31 112 ILE A O 1
ATOM 836 N N . LYS A 1 113 ? -2.390 -2.654 3.678 1.00 93.88 113 LYS A N 1
ATOM 837 C CA . LYS A 1 113 ? -2.876 -3.687 4.612 1.00 93.88 113 LYS A CA 1
ATOM 838 C C . LYS A 1 113 ? -3.895 -3.101 5.595 1.00 93.88 113 LYS A C 1
ATOM 840 O O . LYS A 1 113 ? -3.765 -1.946 6.001 1.00 93.88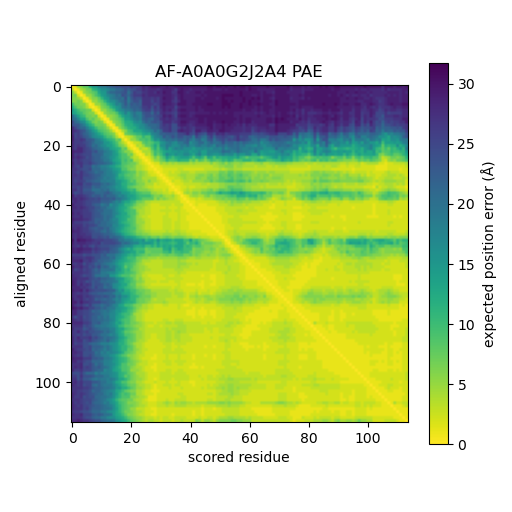 113 LYS A O 1
ATOM 845 N N . ALA A 1 114 ? -4.910 -3.893 5.947 1.00 89.69 114 ALA A N 1
ATOM 846 C CA . ALA A 1 114 ? -5.990 -3.538 6.877 1.00 89.69 114 ALA A CA 1
ATOM 847 C C . ALA A 1 114 ? -5.785 -4.136 8.272 1.00 89.69 114 ALA A C 1
ATOM 849 O O . ALA A 1 114 ? -5.477 -5.348 8.340 1.00 89.69 114 ALA A O 1
#